Protein AF-A0A2V9I7H7-F1 (afdb_monomer)

Structure (mmCIF, N/CA/C/O backbone):
data_AF-A0A2V9I7H7-F1
#
_entry.id   AF-A0A2V9I7H7-F1
#
loop_
_atom_site.group_PDB
_atom_site.id
_atom_site.type_symbol
_atom_site.label_atom_id
_atom_site.label_alt_id
_atom_site.label_comp_id
_atom_site.label_asym_id
_atom_site.label_entity_id
_atom_site.label_seq_id
_atom_site.pdbx_PDB_ins_code
_atom_site.Cartn_x
_atom_site.Cartn_y
_atom_site.Cartn_z
_atom_site.occupancy
_atom_site.B_iso_or_equiv
_atom_site.auth_seq_id
_atom_site.auth_comp_id
_atom_site.auth_asym_id
_atom_site.auth_atom_id
_atom_site.pdbx_PDB_model_num
ATOM 1 N N . MET A 1 1 ? -65.851 -26.113 -41.256 1.00 46.31 1 MET A N 1
ATOM 2 C CA . MET A 1 1 ? -64.478 -26.671 -41.240 1.00 46.31 1 MET A CA 1
ATOM 3 C C . MET A 1 1 ? -63.575 -25.686 -40.513 1.00 46.31 1 MET A C 1
ATOM 5 O O . MET A 1 1 ? -63.371 -24.581 -40.998 1.00 46.31 1 MET A O 1
ATOM 9 N N . PHE A 1 2 ? -63.140 -26.030 -39.300 1.00 46.00 2 PHE A N 1
ATOM 10 C CA . PHE A 1 2 ? -62.345 -25.149 -38.440 1.00 46.00 2 PHE A CA 1
ATOM 11 C C . PHE A 1 2 ? -60.883 -25.124 -38.902 1.00 46.00 2 PHE A C 1
ATOM 13 O O . PHE A 1 2 ? -60.221 -26.158 -38.944 1.00 46.00 2 PHE A O 1
ATOM 20 N N . ASN A 1 3 ? -60.381 -23.943 -39.271 1.00 53.41 3 ASN A N 1
ATOM 21 C CA . ASN A 1 3 ? -59.010 -23.769 -39.741 1.00 53.41 3 ASN A CA 1
ATOM 22 C C . ASN A 1 3 ? -58.055 -23.593 -38.546 1.00 53.41 3 ASN A C 1
ATOM 24 O O . ASN A 1 3 ? -58.227 -22.686 -37.729 1.00 53.41 3 ASN A O 1
ATOM 28 N N . ARG A 1 4 ? -57.021 -24.445 -38.472 1.00 56.00 4 ARG A N 1
ATOM 29 C CA . ARG A 1 4 ? -55.973 -24.475 -37.427 1.00 56.00 4 ARG A CA 1
ATOM 30 C C . ARG A 1 4 ? -55.295 -23.120 -37.179 1.00 56.00 4 ARG A C 1
ATOM 32 O O . ARG A 1 4 ? -54.747 -22.901 -36.104 1.00 56.00 4 ARG A O 1
ATOM 39 N N . ARG A 1 5 ? -55.357 -22.192 -38.138 1.00 52.34 5 ARG A N 1
ATOM 40 C CA . ARG A 1 5 ? -54.757 -20.852 -38.030 1.00 52.34 5 ARG A CA 1
ATOM 41 C C . ARG A 1 5 ? -55.505 -19.893 -37.093 1.00 52.34 5 ARG A C 1
ATOM 43 O O . ARG A 1 5 ? -54.894 -18.947 -36.608 1.00 52.34 5 ARG A O 1
ATOM 50 N N . THR A 1 6 ? -56.773 -20.150 -36.767 1.00 46.88 6 THR A N 1
ATOM 51 C CA . THR A 1 6 ? -57.551 -19.289 -35.852 1.00 46.88 6 THR A CA 1
ATOM 52 C C . THR A 1 6 ? -57.334 -19.645 -34.373 1.00 46.88 6 THR A C 1
ATOM 54 O O . THR A 1 6 ? -57.603 -18.826 -33.498 1.00 46.88 6 THR A O 1
ATOM 57 N N . LEU A 1 7 ? -56.792 -20.835 -34.080 1.00 47.41 7 LEU A N 1
ATOM 58 C CA . LEU A 1 7 ? -56.545 -21.316 -32.712 1.00 47.41 7 LEU A CA 1
ATOM 59 C C . LEU A 1 7 ? -55.267 -20.716 -32.090 1.00 47.41 7 LEU A C 1
ATOM 61 O O . LEU A 1 7 ? -55.203 -20.505 -30.884 1.00 47.41 7 LEU A O 1
ATOM 65 N N . LEU A 1 8 ? -54.272 -20.363 -32.910 1.00 44.06 8 LEU A N 1
ATOM 66 C CA . LEU A 1 8 ? -52.970 -19.856 -32.447 1.00 44.06 8 LEU A CA 1
ATOM 67 C C . LE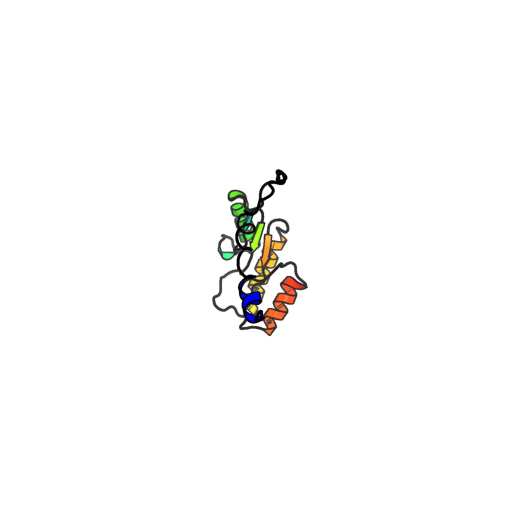U A 1 8 ? -52.936 -18.350 -32.134 1.00 44.06 8 LEU A C 1
ATOM 69 O O . LEU A 1 8 ? -51.961 -17.875 -31.564 1.00 44.06 8 LEU A O 1
ATOM 73 N N . ARG A 1 9 ? -53.996 -17.589 -32.444 1.00 42.66 9 ARG A N 1
ATOM 74 C CA . ARG A 1 9 ? -54.070 -16.141 -32.149 1.00 42.66 9 ARG A CA 1
ATOM 75 C C . ARG A 1 9 ? -54.714 -15.790 -30.802 1.00 42.66 9 ARG A C 1
ATOM 77 O O . ARG A 1 9 ? -54.775 -14.614 -30.466 1.00 42.66 9 ARG A O 1
ATOM 84 N N . ARG A 1 10 ? -55.185 -16.774 -30.025 1.00 43.81 10 ARG A N 1
ATOM 85 C CA . ARG A 1 10 ? -55.859 -16.548 -28.727 1.00 43.81 10 ARG A CA 1
ATOM 86 C C . ARG A 1 10 ? -55.039 -16.934 -27.487 1.00 43.81 10 ARG A C 1
ATOM 88 O O . ARG A 1 10 ? -55.563 -16.846 -26.387 1.00 43.81 10 ARG A O 1
ATOM 95 N N . LEU A 1 11 ? -53.764 -17.301 -27.635 1.00 46.16 11 LEU A N 1
ATOM 96 C CA . LEU A 1 11 ? -52.896 -17.683 -26.506 1.00 46.16 11 LEU A CA 1
ATOM 97 C C . LEU A 1 11 ? -51.902 -16.593 -26.054 1.00 46.16 11 LEU A C 1
ATOM 99 O O . LEU A 1 11 ? -51.155 -16.814 -25.110 1.00 46.16 11 LEU A O 1
ATOM 103 N N . CYS A 1 12 ? -51.909 -15.402 -26.663 1.00 48.59 12 CYS A N 1
ATOM 104 C CA . CYS A 1 12 ? -50.966 -14.317 -26.331 1.00 48.59 12 CYS A CA 1
ATOM 105 C C . CYS A 1 12 ? -51.557 -13.182 -25.478 1.00 48.59 12 CYS A C 1
ATOM 107 O O . CYS A 1 12 ? -51.027 -12.076 -25.495 1.00 48.59 12 CYS A O 1
ATOM 109 N N . GLY A 1 13 ? -52.645 -13.403 -24.742 1.00 51.34 13 GLY A N 1
ATOM 110 C CA . GLY A 1 13 ? -53.358 -12.293 -24.108 1.00 51.34 13 GLY A CA 1
ATOM 111 C C . GLY A 1 13 ? -53.924 -12.599 -22.735 1.00 51.34 13 GLY A C 1
ATOM 112 O O . GLY A 1 13 ? -55.137 -12.570 -22.613 1.00 51.34 13 GLY A O 1
ATOM 113 N N . SER A 1 14 ? -53.070 -12.876 -21.740 1.00 51.03 14 SER A N 1
ATOM 114 C CA . SER A 1 14 ? -53.300 -12.528 -20.318 1.00 51.03 14 SER A CA 1
ATOM 115 C C . SER A 1 14 ? -52.263 -13.173 -19.382 1.00 51.03 14 SER A C 1
ATOM 117 O O . SER A 1 14 ? -52.613 -13.934 -18.482 1.00 51.03 14 SER A O 1
ATOM 119 N N . LEU A 1 15 ? -50.972 -12.881 -19.556 1.00 48.34 15 LEU A N 1
ATOM 120 C CA . LEU A 1 15 ? -49.987 -13.152 -18.500 1.00 48.34 15 LEU A CA 1
ATOM 121 C C . LEU A 1 15 ? -49.017 -11.981 -18.364 1.00 48.34 15 LEU A C 1
ATOM 123 O O . LEU A 1 15 ? -47.808 -12.096 -18.533 1.00 48.34 15 LEU A O 1
ATOM 127 N N . SER A 1 16 ? -49.564 -10.799 -18.119 1.00 53.34 16 SER A N 1
ATOM 128 C CA . SER A 1 16 ? -48.771 -9.612 -17.812 1.00 53.34 16 SER A CA 1
ATOM 129 C C . SER A 1 16 ? -49.601 -8.714 -16.910 1.00 53.34 16 SER A C 1
ATOM 131 O O . SER A 1 16 ? -50.408 -7.951 -17.416 1.00 53.34 16 SER A O 1
ATOM 133 N N . LEU A 1 17 ? -49.467 -8.901 -15.592 1.00 48.94 17 LEU A N 1
ATOM 134 C CA . LEU A 1 17 ? -49.519 -7.884 -14.519 1.00 48.94 17 LEU A CA 1
ATOM 135 C C . LEU A 1 17 ? -49.751 -8.554 -13.144 1.00 48.94 17 LEU A C 1
ATOM 137 O O . LEU A 1 17 ? -50.696 -8.257 -12.428 1.00 48.94 17 LEU A O 1
ATOM 141 N N . ALA A 1 18 ? -48.884 -9.482 -12.742 1.00 47.72 18 ALA A N 1
ATOM 142 C CA . ALA A 1 18 ? -48.800 -9.868 -11.323 1.00 47.72 18 ALA A CA 1
ATOM 143 C C . ALA A 1 18 ? -47.359 -10.063 -10.825 1.00 47.72 18 ALA A C 1
ATOM 145 O O . ALA A 1 18 ? -47.128 -10.122 -9.625 1.00 47.72 18 ALA A O 1
ATOM 146 N N . LEU A 1 19 ? -46.369 -10.083 -11.725 1.00 49.50 19 LEU A N 1
ATOM 147 C CA . LEU A 1 19 ? -44.952 -10.234 -11.374 1.00 49.50 19 LEU A CA 1
ATOM 148 C C . LEU A 1 19 ? -44.186 -8.905 -11.250 1.00 49.50 19 LEU A C 1
ATOM 150 O O . LEU A 1 19 ? -43.025 -8.915 -10.867 1.00 49.50 19 LEU A O 1
ATOM 154 N N . ALA A 1 20 ? -44.821 -7.759 -11.518 1.00 49.78 20 ALA A N 1
ATOM 155 C CA . ALA A 1 20 ? -44.159 -6.449 -11.480 1.00 49.78 20 ALA A CA 1
ATOM 156 C C . ALA A 1 20 ? -44.369 -5.658 -10.170 1.00 49.78 20 ALA A C 1
ATOM 158 O O . ALA A 1 20 ? -43.877 -4.541 -10.053 1.00 49.78 20 ALA A O 1
ATOM 159 N N . GLN A 1 21 ? -45.088 -6.206 -9.179 1.00 50.09 21 GLN A N 1
ATOM 160 C CA . GLN A 1 21 ? -45.301 -5.540 -7.879 1.0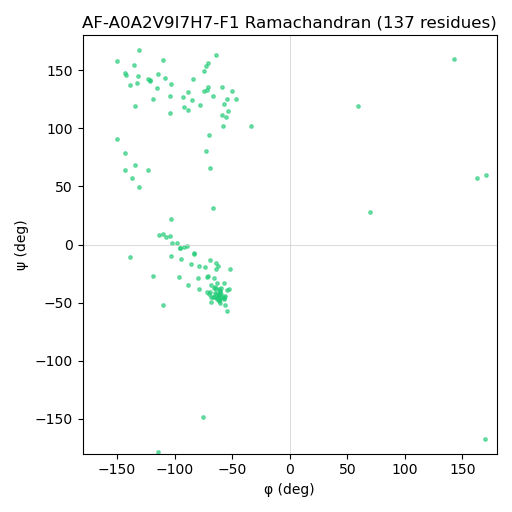0 50.09 21 GLN A CA 1
ATOM 161 C C . GLN A 1 21 ? -44.574 -6.193 -6.702 1.00 50.09 21 GLN A C 1
ATOM 163 O O . GLN A 1 21 ? -44.752 -5.772 -5.557 1.00 50.09 21 GLN A O 1
ATOM 168 N N . ALA A 1 22 ? -43.695 -7.162 -6.951 1.00 52.28 22 ALA A N 1
ATOM 169 C CA . ALA A 1 22 ? -42.728 -7.548 -5.938 1.00 52.28 22 ALA A CA 1
ATOM 170 C C . ALA A 1 22 ? -41.674 -6.434 -5.829 1.00 52.28 22 ALA A C 1
ATOM 172 O O . ALA A 1 22 ? -40.588 -6.525 -6.396 1.00 52.28 22 ALA A O 1
ATOM 173 N N . LYS A 1 23 ? -41.996 -5.356 -5.095 1.00 52.00 23 LYS A N 1
ATOM 174 C CA . LYS A 1 23 ? -40.953 -4.531 -4.478 1.00 52.00 23 LYS A CA 1
ATOM 175 C C . LYS A 1 23 ? -40.040 -5.506 -3.738 1.00 52.00 23 LYS A C 1
ATOM 177 O O . LYS A 1 23 ? -40.583 -6.355 -3.021 1.00 52.00 23 LYS A O 1
ATOM 182 N N . PRO A 1 24 ? -38.708 -5.423 -3.886 1.00 52.47 24 PRO A N 1
ATOM 183 C CA . PRO A 1 24 ? -37.831 -6.215 -3.048 1.00 52.47 24 PRO A CA 1
ATOM 184 C C . PRO A 1 24 ? -38.212 -5.881 -1.606 1.00 52.47 24 PRO A C 1
ATOM 186 O O . PRO A 1 24 ? -38.039 -4.752 -1.148 1.00 52.47 24 PRO A O 1
ATOM 189 N N . ARG A 1 25 ? -38.836 -6.836 -0.909 1.00 48.97 25 ARG A N 1
ATOM 190 C CA . ARG A 1 25 ? -38.954 -6.759 0.538 1.00 48.97 25 ARG A CA 1
ATOM 191 C C . ARG A 1 25 ? -37.539 -6.988 1.009 1.00 48.97 25 ARG A C 1
ATOM 193 O O . ARG A 1 25 ? -37.099 -8.129 1.107 1.00 48.97 25 ARG A O 1
ATOM 200 N N . PHE A 1 26 ? -36.821 -5.891 1.220 1.00 55.03 26 PHE A N 1
ATOM 201 C CA . PHE A 1 26 ? -35.649 -5.931 2.063 1.00 55.03 26 PHE A CA 1
ATOM 202 C C . PHE A 1 26 ? -36.168 -6.436 3.404 1.00 55.03 26 PHE A C 1
ATOM 204 O O . PHE A 1 26 ? -36.911 -5.749 4.105 1.00 55.03 26 PHE A O 1
ATOM 211 N N . SER A 1 27 ? -35.930 -7.719 3.656 1.00 55.19 27 SER A N 1
ATOM 212 C CA . SER A 1 27 ? -36.202 -8.317 4.943 1.00 55.19 27 SER A CA 1
ATOM 213 C C . SER A 1 27 ? -35.358 -7.523 5.919 1.00 55.19 27 SER A C 1
ATOM 215 O O . SER A 1 27 ? -34.134 -7.611 5.873 1.00 55.19 27 SER A O 1
ATOM 217 N N . SER A 1 28 ? -35.996 -6.739 6.784 1.00 57.38 28 SER A N 1
ATOM 218 C CA . SER A 1 28 ? -35.362 -6.243 7.997 1.00 57.38 28 SER A CA 1
ATOM 219 C C . SER A 1 28 ? -35.161 -7.446 8.919 1.00 57.38 28 SER A C 1
ATOM 221 O O . SER A 1 28 ? -35.817 -7.583 9.951 1.00 57.38 28 SER A O 1
ATOM 223 N N . THR A 1 29 ? -34.301 -8.383 8.513 1.00 55.75 29 THR A N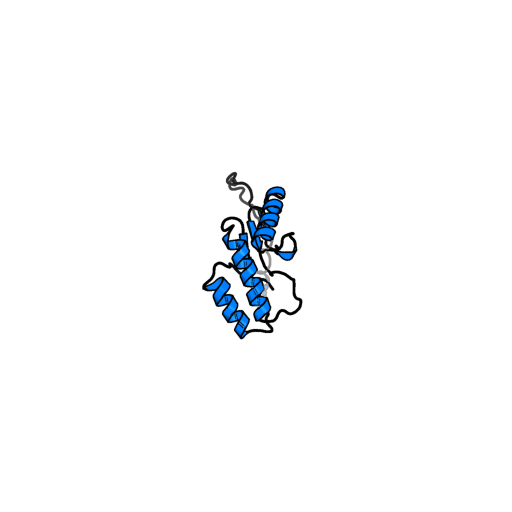 1
ATOM 224 C CA . THR A 1 29 ? -33.589 -9.202 9.482 1.00 55.75 29 THR A CA 1
ATOM 225 C C . THR A 1 29 ? -32.936 -8.192 10.396 1.00 55.75 29 THR A C 1
ATOM 227 O O . THR A 1 29 ? -32.154 -7.379 9.911 1.00 55.75 29 THR A O 1
ATOM 230 N N . THR A 1 30 ? -33.354 -8.186 11.659 1.00 55.09 30 THR A N 1
ATOM 231 C CA . THR A 1 30 ? -32.736 -7.448 12.759 1.00 55.09 3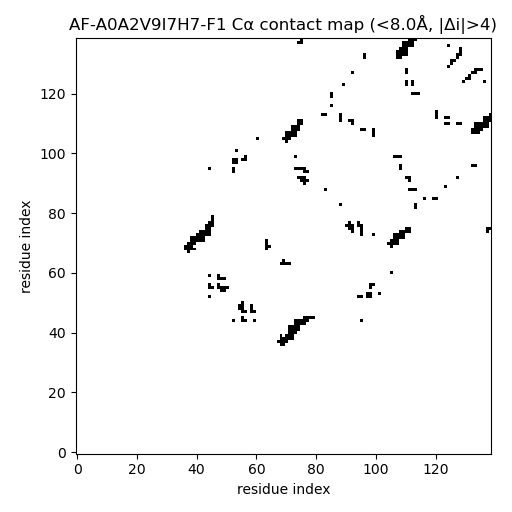0 THR A CA 1
ATOM 232 C C . THR A 1 30 ? -31.238 -7.403 12.528 1.00 55.09 30 THR A C 1
ATOM 234 O O . THR A 1 30 ? -30.559 -8.418 12.695 1.00 55.09 30 THR A O 1
ATOM 237 N N . GLU A 1 31 ? -30.762 -6.253 12.049 1.00 60.28 31 GLU A N 1
ATOM 238 C CA . GLU A 1 31 ? -29.347 -6.007 11.877 1.00 60.28 31 GLU A CA 1
ATOM 239 C C . GLU A 1 31 ? -28.735 -6.226 13.252 1.00 60.28 31 GLU A C 1
ATOM 241 O O . GLU A 1 31 ? -29.141 -5.622 14.249 1.00 60.28 31 GLU A O 1
ATOM 246 N N . THR A 1 32 ? -27.803 -7.170 13.332 1.00 60.28 32 THR A N 1
ATOM 247 C CA . THR A 1 32 ? -26.875 -7.220 14.452 1.00 60.28 32 THR A CA 1
ATOM 248 C C . THR A 1 32 ? -26.360 -5.803 14.654 1.00 60.28 32 THR A C 1
ATOM 250 O O . THR A 1 32 ? -25.865 -5.215 13.697 1.00 60.28 32 THR A O 1
ATOM 253 N N . ASN A 1 33 ? -26.495 -5.275 15.872 1.00 67.75 33 ASN A N 1
ATOM 254 C CA . ASN A 1 33 ? -26.151 -3.908 16.287 1.00 67.75 33 ASN A CA 1
ATOM 255 C C . ASN A 1 33 ? -24.626 -3.631 16.233 1.00 67.75 33 ASN A C 1
ATOM 257 O O . ASN A 1 33 ? -24.067 -2.931 17.074 1.00 67.75 33 ASN A O 1
ATOM 261 N N . ALA A 1 34 ? -23.921 -4.279 15.305 1.00 70.50 34 ALA A N 1
ATOM 262 C CA . ALA A 1 34 ? -22.522 -4.071 15.030 1.00 70.50 34 ALA A CA 1
ATOM 263 C C . ALA A 1 34 ? -22.384 -2.739 14.282 1.00 70.50 34 ALA A C 1
ATOM 265 O O . ALA A 1 34 ? -23.122 -2.501 13.325 1.00 70.50 34 ALA A O 1
ATOM 266 N N . PRO A 1 35 ? -21.451 -1.871 14.696 1.00 78.12 35 PRO A N 1
ATOM 267 C CA . PRO A 1 35 ? -21.227 -0.613 14.005 1.00 78.12 35 PRO A CA 1
ATOM 268 C C . PRO A 1 35 ? -20.855 -0.874 12.541 1.00 78.12 35 PRO A C 1
ATOM 270 O O . PRO A 1 35 ? -20.040 -1.755 12.243 1.00 78.12 35 PRO A O 1
ATOM 273 N N . THR A 1 36 ? -21.455 -0.102 11.632 1.00 88.50 36 THR A N 1
ATOM 274 C CA . THR A 1 36 ? -21.099 -0.095 10.210 1.00 88.50 36 THR A CA 1
ATOM 275 C C . THR A 1 36 ? -19.612 0.180 10.069 1.00 88.50 36 THR A C 1
ATOM 277 O O . THR A 1 36 ? -19.130 1.192 10.573 1.00 88.50 36 THR A O 1
ATOM 280 N N . ARG A 1 37 ? -18.891 -0.701 9.368 1.00 93.75 37 ARG A N 1
ATOM 281 C CA . ARG A 1 37 ? -17.470 -0.483 9.094 1.00 93.75 37 ARG A CA 1
ATOM 282 C C . ARG A 1 37 ? -17.267 0.301 7.813 1.00 93.75 37 ARG A C 1
ATOM 284 O O . ARG A 1 37 ? -17.793 -0.086 6.770 1.00 93.75 37 ARG A O 1
ATOM 291 N N . ILE A 1 38 ? -16.444 1.339 7.878 1.00 97.00 38 ILE A N 1
ATOM 292 C CA . ILE A 1 38 ? -16.102 2.192 6.741 1.00 97.00 38 ILE A CA 1
ATOM 293 C C . ILE A 1 38 ? -14.700 1.839 6.251 1.00 97.00 38 ILE A C 1
ATOM 295 O O . ILE A 1 38 ? -13.742 1.778 7.021 1.00 97.00 38 ILE A O 1
ATOM 299 N N . TRP A 1 39 ? -14.590 1.581 4.951 1.00 97.50 39 TRP A N 1
ATOM 300 C CA . TRP A 1 39 ? -13.331 1.269 4.286 1.00 97.50 39 TRP A CA 1
ATOM 301 C C . TRP A 1 39 ? -13.051 2.332 3.233 1.00 97.50 39 TRP A C 1
ATOM 303 O O . TRP A 1 39 ? -13.879 2.554 2.350 1.00 97.50 39 TRP A O 1
ATOM 313 N N . ASP A 1 40 ? -11.883 2.957 3.309 1.00 97.25 40 ASP A N 1
ATOM 314 C CA . ASP A 1 40 ? -11.381 3.825 2.251 1.00 97.25 40 ASP A CA 1
ATOM 315 C C . ASP A 1 40 ? -10.529 2.999 1.284 1.00 97.25 40 ASP A C 1
ATOM 317 O O . ASP A 1 40 ? -9.523 2.410 1.673 1.00 97.25 40 ASP A O 1
ATOM 321 N N . VAL A 1 41 ? -10.951 2.928 0.023 1.00 96.44 41 VAL A N 1
ATOM 322 C CA . VAL A 1 41 ? -10.290 2.132 -1.023 1.00 96.44 41 VAL A CA 1
ATOM 323 C C . VAL A 1 41 ? -9.469 2.977 -2.004 1.00 96.44 41 VAL A C 1
ATOM 325 O O . VAL A 1 41 ? -9.009 2.469 -3.0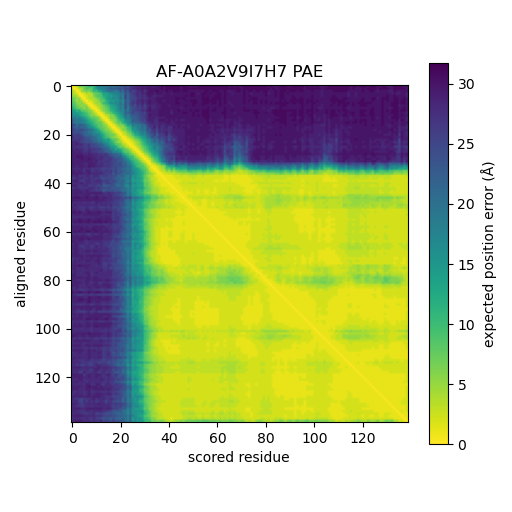28 1.00 96.44 41 VAL A O 1
ATOM 328 N N . HIS A 1 42 ? -9.318 4.273 -1.729 1.00 95.94 42 HIS A N 1
ATOM 329 C CA . HIS A 1 42 ? -8.589 5.218 -2.568 1.00 95.94 42 HIS A CA 1
ATOM 330 C C . HIS A 1 42 ? -7.684 6.085 -1.690 1.00 95.94 42 HIS A C 1
ATOM 332 O O . HIS A 1 42 ? -7.890 7.287 -1.541 1.00 95.94 42 HIS A O 1
ATOM 338 N N . CYS A 1 43 ? -6.659 5.459 -1.115 1.00 95.19 43 CYS A N 1
ATOM 339 C CA . CYS A 1 43 ? -5.714 6.120 -0.229 1.00 95.19 43 CYS A CA 1
ATOM 340 C C . CYS A 1 43 ? -4.282 6.003 -0.775 1.00 95.19 43 CYS A C 1
ATOM 342 O O . CYS A 1 43 ? -3.884 4.953 -1.288 1.00 95.19 43 CYS A O 1
ATOM 344 N N . HIS A 1 44 ? -3.501 7.078 -0.646 1.00 95.50 44 HIS A N 1
ATOM 345 C CA . HIS A 1 44 ? -2.120 7.157 -1.126 1.00 95.50 44 HIS A CA 1
ATOM 346 C C . HIS A 1 44 ? -1.204 7.715 -0.034 1.00 95.50 44 HIS A C 1
ATOM 348 O O . HIS A 1 44 ? -1.586 8.618 0.708 1.00 95.50 44 HIS A O 1
ATOM 354 N N . LEU A 1 45 ? 0.040 7.235 0.041 1.00 95.38 45 LEU A N 1
ATOM 355 C CA . LEU A 1 45 ? 1.025 7.757 1.003 1.00 95.38 45 LEU A CA 1
ATOM 356 C C . LEU A 1 45 ? 1.405 9.219 0.716 1.00 95.38 45 LEU A C 1
ATOM 358 O O . LEU A 1 45 ? 1.734 9.980 1.630 1.00 95.38 45 LEU A O 1
ATOM 362 N N . SER A 1 46 ? 1.332 9.628 -0.551 1.00 92.62 46 SER A N 1
ATOM 363 C CA . SER A 1 46 ? 1.661 10.980 -1.006 1.00 92.62 46 SER A CA 1
ATOM 364 C C . SER A 1 46 ? 0.736 12.068 -0.441 1.00 92.62 46 SER A C 1
ATOM 366 O O . SER A 1 46 ? 1.152 13.224 -0.374 1.00 92.62 46 SER A O 1
ATOM 368 N N . THR A 1 47 ? -0.473 11.727 0.028 1.00 90.56 47 THR A N 1
ATOM 369 C CA . THR A 1 47 ? -1.440 12.700 0.575 1.00 90.56 47 THR A CA 1
ATOM 370 C C . THR A 1 47 ? -1.199 13.057 2.042 1.00 90.56 47 THR A C 1
ATOM 372 O O . THR A 1 47 ? -1.871 13.940 2.574 1.00 90.56 47 THR A O 1
ATOM 375 N N . ALA A 1 48 ? -0.272 12.376 2.719 1.00 93.75 48 ALA A N 1
ATOM 376 C CA . ALA A 1 48 ? 0.050 12.608 4.123 1.00 93.75 48 ALA A CA 1
ATOM 377 C C . ALA A 1 48 ? 1.479 13.146 4.301 1.00 93.75 48 ALA A C 1
ATOM 379 O O . ALA A 1 48 ? 2.368 12.758 3.545 1.00 93.75 48 ALA A O 1
ATOM 380 N N . PRO A 1 49 ? 1.739 14.011 5.299 1.00 95.31 49 PRO A N 1
ATOM 381 C CA . PRO A 1 49 ? 3.089 14.488 5.584 1.00 95.31 49 PRO A CA 1
ATOM 382 C C . PRO A 1 49 ? 3.957 13.391 6.225 1.00 95.31 49 PRO A C 1
ATOM 384 O O . PRO A 1 49 ? 3.445 12.503 6.907 1.00 95.31 49 PRO A O 1
ATOM 387 N N . GLY A 1 50 ? 5.274 13.487 6.037 1.00 95.69 50 GLY A N 1
ATOM 388 C CA . GLY A 1 50 ? 6.280 12.555 6.563 1.00 95.69 50 GLY A CA 1
ATOM 389 C C . GLY A 1 50 ? 7.416 12.332 5.565 1.00 95.69 50 GLY A C 1
ATOM 390 O O . GLY A 1 50 ? 7.244 12.582 4.370 1.00 95.69 50 GLY A O 1
ATOM 391 N N . GLU A 1 51 ? 8.570 11.867 6.030 1.00 95.38 51 GLU A N 1
ATOM 392 C CA . GLU A 1 51 ? 9.711 11.558 5.155 1.00 95.38 51 GLU A CA 1
ATOM 393 C C . GLU A 1 51 ? 9.759 10.072 4.795 1.00 95.38 51 GLU A C 1
ATOM 395 O O . GLU A 1 51 ? 10.177 9.713 3.696 1.00 95.38 51 GLU A O 1
ATOM 400 N N . THR A 1 52 ? 9.241 9.212 5.673 1.00 96.88 52 THR A N 1
ATOM 401 C CA . THR A 1 52 ? 9.207 7.753 5.479 1.00 96.88 52 THR A CA 1
ATOM 402 C C . THR A 1 52 ? 7.789 7.216 5.233 1.00 96.88 52 THR A C 1
ATOM 404 O O . THR A 1 52 ? 6.803 7.865 5.614 1.00 96.88 52 THR A O 1
ATOM 407 N N . PRO A 1 53 ? 7.637 6.019 4.628 1.00 97.25 53 PRO A N 1
ATOM 408 C CA . PRO A 1 53 ? 6.334 5.365 4.487 1.00 97.25 53 PRO A CA 1
ATOM 409 C C . PRO A 1 53 ? 5.598 5.186 5.823 1.00 97.25 53 PRO A C 1
ATOM 411 O O . PRO A 1 53 ? 4.390 5.414 5.900 1.00 97.25 53 PRO A O 1
ATOM 414 N N . GLU A 1 54 ? 6.308 4.840 6.900 1.00 96.69 54 GLU A N 1
ATOM 415 C CA . GLU A 1 54 ? 5.728 4.642 8.231 1.00 96.69 54 GLU A CA 1
ATOM 416 C C . GLU A 1 54 ? 5.233 5.938 8.868 1.00 96.69 54 GLU A C 1
ATOM 418 O O . GLU A 1 54 ? 4.166 5.951 9.492 1.00 96.69 54 GLU A O 1
ATOM 423 N N . GLU A 1 55 ? 5.981 7.032 8.720 1.00 97.44 55 GLU A N 1
ATOM 424 C CA . GLU A 1 55 ? 5.560 8.345 9.215 1.00 97.44 55 GLU A CA 1
ATOM 425 C C . GLU A 1 55 ? 4.292 8.809 8.508 1.00 97.44 55 GLU A C 1
ATOM 427 O O . GLU A 1 55 ? 3.324 9.193 9.172 1.00 97.44 55 GLU A O 1
ATOM 432 N N . ARG A 1 56 ? 4.257 8.694 7.175 1.00 97.56 56 ARG A N 1
ATOM 433 C CA . ARG A 1 56 ? 3.081 9.035 6.363 1.00 97.56 56 ARG A CA 1
ATOM 434 C C . ARG A 1 56 ? 1.882 8.175 6.741 1.00 97.56 56 ARG A C 1
ATOM 436 O O . ARG A 1 56 ? 0.804 8.704 7.012 1.00 97.56 56 ARG A O 1
ATOM 443 N N . MET A 1 57 ? 2.080 6.863 6.865 1.00 97.25 57 MET A N 1
ATOM 444 C CA . MET A 1 57 ? 1.034 5.939 7.301 1.00 97.25 57 MET A CA 1
ATOM 445 C C . MET A 1 57 ? 0.514 6.277 8.703 1.00 97.25 57 MET A C 1
ATOM 447 O O . MET A 1 57 ? -0.690 6.242 8.944 1.00 97.25 57 MET A O 1
ATOM 451 N N . THR A 1 58 ? 1.397 6.668 9.625 1.00 97.75 58 THR A N 1
ATOM 452 C CA . THR A 1 58 ? 1.005 7.099 10.976 1.00 97.75 58 THR A CA 1
ATOM 453 C C . THR A 1 58 ? 0.067 8.306 10.932 1.00 97.75 58 THR A C 1
ATOM 455 O O . THR A 1 58 ? -0.871 8.383 11.726 1.00 97.75 58 THR A O 1
ATOM 458 N N . GLN A 1 59 ? 0.275 9.245 10.005 1.00 98.06 59 GLN A N 1
ATOM 459 C CA . GLN A 1 59 ? -0.643 10.373 9.822 1.00 98.06 59 GLN A CA 1
ATOM 460 C C . GLN A 1 59 ? -1.967 9.937 9.186 1.00 98.06 59 GLN A C 1
ATOM 462 O O . GLN A 1 59 ? -3.024 10.348 9.660 1.00 98.06 59 GLN A O 1
ATOM 467 N N . LEU A 1 60 ? -1.933 9.047 8.188 1.00 97.62 60 LEU A N 1
ATOM 468 C CA . LEU A 1 60 ? -3.149 8.503 7.571 1.00 97.62 60 LEU A CA 1
ATOM 469 C C . LEU A 1 60 ? -4.041 7.777 8.584 1.00 97.62 60 LEU A C 1
ATOM 471 O O . LEU A 1 60 ? -5.247 8.007 8.589 1.00 97.62 60 LEU A O 1
ATOM 475 N N . VAL A 1 61 ? -3.473 6.973 9.492 1.00 97.50 61 VAL A N 1
ATOM 476 C CA . VAL A 1 61 ? -4.253 6.330 10.568 1.00 97.50 61 VAL A CA 1
ATOM 477 C C . VAL A 1 61 ? -4.910 7.373 11.474 1.00 97.50 61 VAL A C 1
ATOM 479 O O . VAL A 1 61 ? -6.091 7.245 11.784 1.00 97.50 61 VAL A O 1
ATOM 482 N N . LYS A 1 62 ? -4.201 8.450 11.844 1.00 97.81 62 LYS A N 1
ATOM 483 C CA . LYS A 1 62 ? -4.792 9.540 12.644 1.00 97.81 62 LYS A CA 1
ATOM 484 C C . LYS A 1 62 ? -5.952 10.221 11.921 1.00 97.81 62 LYS A C 1
ATOM 486 O O . LYS A 1 62 ? -6.928 10.608 12.562 1.00 97.81 62 LYS A O 1
ATOM 491 N N . PHE A 1 63 ? -5.851 10.407 10.606 1.00 97.62 63 PHE A N 1
ATOM 492 C CA . PHE A 1 63 ? -6.944 10.969 9.812 1.00 97.62 63 PHE A CA 1
ATOM 493 C C . PHE A 1 63 ? -8.125 10.001 9.745 1.00 97.62 63 PHE A C 1
ATOM 495 O O . PHE A 1 63 ? -9.255 10.414 9.996 1.00 97.62 63 PHE A O 1
ATOM 502 N N . ALA A 1 64 ? -7.857 8.716 9.506 1.00 97.44 64 ALA A N 1
ATOM 503 C CA . ALA A 1 64 ? -8.864 7.664 9.497 1.00 97.44 64 ALA A CA 1
ATOM 504 C C . ALA A 1 64 ? -9.629 7.597 10.830 1.00 97.44 64 ALA A C 1
ATOM 506 O O . ALA A 1 64 ? -10.858 7.602 10.827 1.00 97.44 64 ALA A O 1
ATOM 507 N N . ASP A 1 65 ? -8.925 7.649 11.965 1.00 97.44 65 ASP A N 1
ATOM 508 C CA . ASP A 1 65 ? -9.537 7.644 13.300 1.00 97.44 65 ASP A CA 1
ATOM 509 C C . ASP A 1 65 ? -10.478 8.842 13.511 1.00 97.44 65 ASP A C 1
ATOM 511 O O . ASP A 1 65 ? -11.564 8.695 14.068 1.00 97.44 65 ASP A O 1
ATOM 515 N N . ARG A 1 66 ? -10.103 10.031 13.022 1.00 97.62 66 ARG A N 1
ATOM 516 C CA . ARG A 1 66 ? -10.935 11.245 13.125 1.00 97.62 66 ARG A CA 1
ATOM 517 C C . ARG A 1 66 ? -12.172 11.208 12.233 1.00 97.62 66 ARG A C 1
ATOM 519 O O . ARG A 1 66 ? -13.150 11.884 12.540 1.00 97.62 66 ARG A O 1
ATOM 526 N N . LEU A 1 67 ? -12.106 10.472 11.128 1.00 96.56 67 LEU A N 1
ATOM 527 C CA . LEU A 1 67 ? -13.180 10.353 10.143 1.00 96.56 67 LEU A CA 1
ATOM 528 C C . LEU A 1 67 ? -14.062 9.116 10.365 1.00 96.56 67 LEU A C 1
ATOM 530 O O . LEU A 1 67 ? -15.035 8.935 9.640 1.00 96.56 67 LEU A O 1
ATOM 534 N N . GLY A 1 68 ? -13.740 8.271 11.350 1.00 96.62 68 GLY A N 1
ATOM 535 C CA . GLY A 1 68 ? -14.450 7.011 11.578 1.00 96.62 68 GLY A CA 1
ATOM 536 C C . GLY A 1 68 ? -14.191 5.965 10.489 1.00 96.62 68 GLY A C 1
ATOM 537 O O . GLY A 1 68 ? -15.055 5.137 10.225 1.00 96.62 68 GLY A O 1
ATOM 538 N N . ILE A 1 69 ? -13.025 6.010 9.839 1.00 97.69 69 ILE A N 1
ATOM 539 C CA . ILE A 1 69 ? -12.608 5.031 8.830 1.00 97.69 69 ILE A CA 1
ATOM 540 C C . ILE A 1 69 ? -11.897 3.868 9.532 1.00 97.69 69 ILE A C 1
ATOM 542 O O . ILE A 1 69 ? -10.814 4.012 10.113 1.00 97.69 69 ILE A O 1
ATOM 546 N N . ASP A 1 70 ? -12.489 2.680 9.454 1.00 98.00 70 ASP A N 1
ATOM 547 C CA . ASP A 1 70 ? -11.939 1.473 10.065 1.00 98.00 70 ASP A CA 1
ATOM 548 C C . ASP A 1 70 ? -10.680 0.996 9.350 1.00 98.00 70 ASP A C 1
ATOM 550 O O . ASP A 1 70 ? -9.728 0.558 10.001 1.00 98.00 70 ASP A O 1
ATOM 554 N N . ARG A 1 71 ? -10.682 1.016 8.014 1.00 97.81 71 ARG A N 1
ATOM 555 C CA . ARG A 1 71 ? -9.617 0.425 7.195 1.00 97.81 71 ARG A CA 1
ATOM 556 C C . ARG A 1 71 ? -9.320 1.257 5.960 1.00 97.81 71 ARG A C 1
ATOM 558 O O . ARG A 1 71 ? -10.232 1.818 5.364 1.00 97.81 71 ARG A O 1
ATOM 565 N N . VAL A 1 72 ? -8.055 1.272 5.556 1.00 97.75 72 VAL A N 1
ATOM 566 C CA . VAL A 1 72 ? -7.589 1.938 4.335 1.00 97.75 72 VAL A CA 1
ATOM 567 C C . VAL A 1 72 ? -6.911 0.937 3.396 1.00 97.75 72 VAL A C 1
ATOM 569 O O . VAL A 1 72 ? -6.196 0.039 3.850 1.00 97.75 72 VAL A O 1
ATOM 572 N N . MET A 1 73 ? -7.134 1.089 2.092 1.00 97.62 73 MET A N 1
ATOM 573 C CA . MET A 1 73 ? -6.389 0.405 1.034 1.00 97.62 73 MET A CA 1
ATOM 574 C C . MET A 1 73 ? -5.411 1.396 0.413 1.00 97.62 73 MET A C 1
ATOM 576 O O . MET A 1 73 ? -5.818 2.368 -0.226 1.00 97.62 73 MET A O 1
ATOM 580 N N . LEU A 1 74 ? -4.125 1.144 0.619 1.00 97.19 74 LEU A N 1
ATOM 581 C CA . LEU A 1 74 ? -3.048 1.914 0.030 1.00 97.19 74 LEU A CA 1
ATOM 582 C C . LEU A 1 74 ? -2.727 1.415 -1.371 1.00 97.19 74 LEU A C 1
ATOM 584 O O . LEU A 1 74 ? -2.695 0.217 -1.632 1.00 97.19 74 LEU A O 1
ATOM 588 N N . SER A 1 75 ? -2.423 2.353 -2.249 1.00 94.69 75 SER A N 1
ATOM 589 C CA . SER A 1 75 ? -1.894 2.109 -3.588 1.00 94.69 75 SER A CA 1
ATOM 590 C C . SER A 1 75 ? -1.016 3.284 -3.975 1.00 94.69 75 SER A C 1
ATOM 592 O O . SER A 1 75 ? -1.245 4.365 -3.435 1.00 94.69 75 SER A O 1
ATOM 594 N N . LEU A 1 76 ? -0.097 3.093 -4.923 1.00 93.12 76 LEU A N 1
ATOM 595 C CA . LEU A 1 76 ? 0.819 4.115 -5.442 1.00 93.12 76 LEU A CA 1
ATOM 596 C C . LEU A 1 76 ? 1.704 4.714 -4.329 1.00 93.12 76 LEU A C 1
ATOM 598 O O . LEU A 1 76 ? 1.240 5.282 -3.334 1.00 93.12 76 LEU A O 1
ATOM 602 N N . GLY A 1 77 ? 3.013 4.551 -4.485 1.00 93.31 77 GLY A N 1
ATOM 603 C CA . GLY A 1 77 ? 3.980 5.060 -3.523 1.00 93.31 77 GLY A CA 1
ATOM 604 C C . GLY A 1 77 ? 4.147 6.573 -3.652 1.00 93.31 77 GLY A C 1
ATOM 605 O O . GLY A 1 77 ? 3.224 7.327 -3.975 1.00 93.31 77 GLY A O 1
ATOM 606 N N . PHE A 1 78 ? 5.345 7.053 -3.356 1.00 93.69 78 PHE A N 1
ATOM 607 C CA . PHE A 1 78 ? 5.724 8.441 -3.540 1.00 93.69 78 PHE A CA 1
ATOM 608 C C . PHE A 1 78 ? 7.187 8.562 -4.000 1.00 93.69 78 PHE A C 1
ATOM 610 O O . PHE A 1 78 ? 8.036 7.774 -3.578 1.00 93.69 78 PHE A O 1
ATOM 617 N N . PRO A 1 79 ? 7.512 9.585 -4.814 1.00 92.56 79 PRO A N 1
ATOM 618 C CA . PRO A 1 79 ? 6.596 10.565 -5.415 1.00 92.56 79 PRO A CA 1
ATOM 619 C C . PRO A 1 79 ? 5.714 9.954 -6.519 1.00 92.56 79 PRO A C 1
ATOM 621 O O . PRO A 1 79 ? 6.089 8.960 -7.121 1.00 92.56 79 PRO A O 1
ATOM 624 N N . LEU A 1 80 ? 4.558 10.568 -6.795 1.00 86.19 80 LEU A N 1
ATOM 625 C CA . LEU A 1 80 ? 3.660 10.124 -7.868 1.00 86.19 80 LEU A CA 1
ATOM 626 C C . LEU A 1 80 ? 4.315 10.340 -9.242 1.00 86.19 80 LEU A C 1
ATOM 628 O O . LEU A 1 80 ? 4.731 11.460 -9.549 1.00 86.19 80 LEU A O 1
ATOM 632 N N . GLN A 1 81 ? 4.357 9.293 -10.066 1.00 89.12 81 GLN A N 1
ATOM 633 C CA . GLN A 1 81 ? 4.944 9.320 -11.407 1.00 89.12 81 GLN A CA 1
ATOM 634 C C . GLN A 1 81 ? 3.878 9.085 -12.492 1.00 89.12 81 GLN A C 1
ATOM 636 O O . GLN A 1 81 ? 3.080 8.162 -12.354 1.00 89.12 81 GLN A O 1
ATOM 641 N N . PRO A 1 82 ? 3.855 9.871 -13.589 1.00 89.12 82 PRO A N 1
ATOM 642 C CA . PRO A 1 82 ? 2.905 9.653 -14.686 1.00 89.12 82 PRO A CA 1
ATOM 643 C C . PRO A 1 82 ? 3.136 8.367 -15.495 1.00 89.12 82 PRO A C 1
ATOM 645 O O . PRO A 1 82 ? 2.173 7.768 -15.961 1.00 89.12 82 PRO A O 1
ATOM 648 N N . ASP A 1 83 ? 4.395 7.967 -15.688 1.00 93.19 83 ASP A N 1
ATOM 649 C CA . ASP A 1 83 ? 4.785 6.747 -16.413 1.00 93.19 83 ASP A CA 1
ATOM 650 C C . ASP A 1 83 ? 6.006 6.122 -15.715 1.00 93.19 83 ASP A C 1
ATOM 652 O O . ASP A 1 83 ? 7.151 6.374 -16.103 1.00 93.19 83 ASP A O 1
ATOM 656 N N . PRO A 1 84 ? 5.792 5.414 -14.593 1.00 95.19 84 PRO A N 1
ATOM 657 C CA . PRO A 1 84 ? 6.880 4.857 -13.807 1.00 95.19 84 PRO A CA 1
ATOM 658 C C . PRO A 1 84 ? 7.542 3.692 -14.541 1.00 95.19 84 PRO A C 1
ATOM 660 O O . PRO A 1 84 ? 6.882 2.776 -15.043 1.00 95.19 84 PRO A O 1
ATOM 663 N N . SER A 1 85 ? 8.872 3.696 -14.520 1.00 97.88 85 SER A N 1
ATOM 664 C CA . SER A 1 85 ? 9.691 2.556 -14.923 1.00 97.88 85 SER A CA 1
ATOM 665 C C . SER A 1 85 ? 9.468 1.344 -13.999 1.00 97.88 85 SER A C 1
ATOM 667 O O . SER A 1 85 ? 9.011 1.501 -12.863 1.00 97.88 85 SER A O 1
ATOM 669 N N . PRO A 1 86 ? 9.872 0.126 -14.412 1.00 98.44 86 PRO A N 1
ATOM 670 C CA . PRO A 1 86 ? 9.817 -1.065 -13.559 1.00 98.44 86 PRO A CA 1
ATOM 671 C C . PRO A 1 86 ? 10.497 -0.888 -12.194 1.00 98.44 86 PRO A C 1
ATOM 673 O O . PRO A 1 86 ? 10.001 -1.366 -11.176 1.00 98.44 86 PRO A O 1
ATOM 676 N N . GLN A 1 87 ? 11.623 -0.171 -12.153 1.00 98.38 87 GLN A N 1
ATOM 677 C CA . GLN A 1 87 ? 12.320 0.109 -10.901 1.00 98.38 87 GLN A CA 1
ATOM 678 C C . GLN A 1 87 ? 11.480 1.005 -9.981 1.00 98.38 87 GLN A C 1
ATOM 680 O O . GLN A 1 87 ? 11.340 0.704 -8.801 1.00 98.38 87 GLN A O 1
ATOM 685 N N . GLN A 1 88 ? 10.880 2.065 -10.522 1.00 97.94 88 GLN A N 1
ATOM 686 C CA . GLN A 1 88 ? 10.042 2.975 -9.737 1.00 97.94 88 GLN A CA 1
ATOM 687 C C . GLN A 1 88 ? 8.784 2.272 -9.219 1.00 97.94 88 GLN A C 1
ATOM 689 O O . GLN A 1 88 ? 8.457 2.401 -8.046 1.00 97.94 88 GLN A O 1
ATOM 694 N N . LEU A 1 89 ? 8.134 1.442 -10.045 1.00 97.75 89 LEU A N 1
ATOM 695 C CA . LEU A 1 89 ? 7.012 0.603 -9.605 1.00 97.75 89 LEU A CA 1
ATOM 696 C C . LEU A 1 89 ? 7.404 -0.300 -8.429 1.00 97.75 89 LEU A C 1
ATOM 698 O O . LEU A 1 89 ? 6.659 -0.411 -7.457 1.00 97.75 89 LEU A O 1
ATOM 702 N N . ARG A 1 90 ? 8.587 -0.928 -8.500 1.00 98.44 90 ARG A N 1
ATOM 703 C CA . ARG A 1 90 ? 9.117 -1.765 -7.416 1.00 98.44 90 ARG A CA 1
ATOM 704 C C . ARG A 1 90 ? 9.296 -0.962 -6.130 1.00 98.44 90 ARG A C 1
ATOM 706 O O . ARG A 1 90 ? 8.822 -1.389 -5.082 1.00 98.44 90 ARG A O 1
ATOM 713 N N . GLU A 1 91 ? 9.955 0.189 -6.225 1.00 98.19 91 GLU A N 1
ATOM 714 C CA . GLU A 1 91 ? 10.213 1.084 -5.094 1.00 98.19 91 GLU A CA 1
ATOM 715 C C . GLU A 1 91 ? 8.904 1.561 -4.450 1.00 98.19 91 GLU A C 1
ATOM 717 O O . GLU A 1 91 ? 8.746 1.494 -3.232 1.00 98.19 91 GLU A O 1
ATOM 722 N N . GLU A 1 92 ? 7.928 1.973 -5.257 1.00 97.44 92 GLU A N 1
ATOM 723 C CA . GLU A 1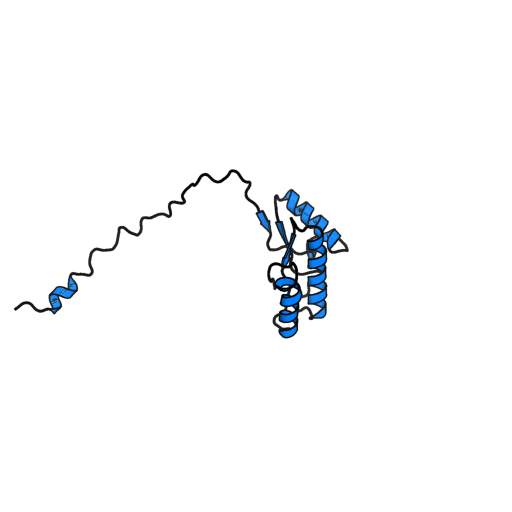 92 ? 6.614 2.406 -4.785 1.00 97.44 92 GLU A CA 1
ATOM 724 C C . GLU A 1 92 ? 5.825 1.275 -4.106 1.00 97.44 92 GLU A C 1
ATOM 726 O O . GLU A 1 92 ? 5.246 1.471 -3.033 1.00 97.44 92 GLU A O 1
ATOM 731 N N . ASN A 1 93 ? 5.837 0.069 -4.679 1.00 98.19 93 ASN A N 1
ATOM 732 C CA . ASN A 1 93 ? 5.217 -1.100 -4.056 1.00 98.19 93 ASN A CA 1
ATOM 733 C C . ASN A 1 93 ? 5.905 -1.476 -2.739 1.00 98.19 93 ASN A C 1
ATOM 735 O O . ASN A 1 93 ? 5.226 -1.837 -1.775 1.00 98.19 93 ASN A O 1
ATOM 739 N N . ASP A 1 94 ? 7.231 -1.360 -2.661 1.00 98.44 94 ASP A N 1
ATOM 740 C CA . ASP A 1 94 ? 7.987 -1.623 -1.435 1.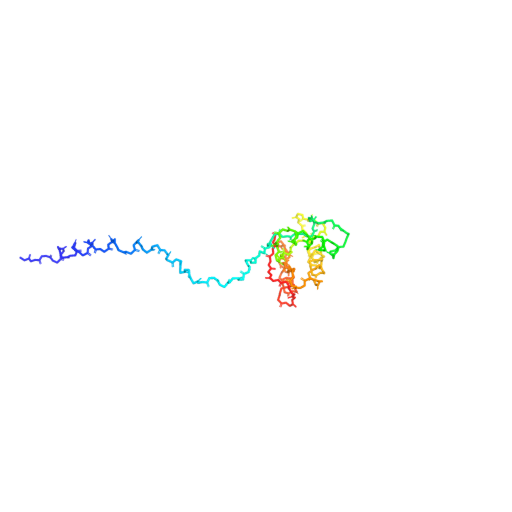00 98.44 94 ASP A CA 1
ATOM 741 C C . ASP A 1 94 ? 7.650 -0.611 -0.331 1.00 98.44 94 ASP A C 1
ATOM 743 O O . ASP A 1 94 ? 7.483 -1.005 0.826 1.00 98.44 94 ASP A O 1
ATOM 747 N N . GLN A 1 95 ? 7.427 0.661 -0.676 1.00 97.94 95 GLN A N 1
ATOM 748 C CA . GLN A 1 95 ? 6.922 1.662 0.271 1.00 97.94 95 GLN A CA 1
ATOM 749 C C . GLN A 1 95 ? 5.531 1.292 0.808 1.00 97.94 95 GLN A C 1
ATOM 751 O O . GLN A 1 95 ? 5.286 1.402 2.012 1.00 97.94 95 GLN A O 1
ATOM 756 N N . VAL A 1 96 ? 4.619 0.817 -0.051 1.00 97.69 96 VAL A N 1
ATOM 757 C CA . VAL A 1 96 ? 3.291 0.347 0.384 1.00 97.69 96 VAL A CA 1
ATOM 758 C C . VAL A 1 96 ? 3.422 -0.869 1.304 1.00 97.69 96 VAL A C 1
ATOM 760 O O . VAL A 1 96 ? 2.812 -0.880 2.374 1.00 97.69 96 VAL A O 1
ATOM 763 N N . LEU A 1 97 ? 4.249 -1.862 0.950 1.00 98.00 97 LEU A N 1
ATOM 764 C CA . LEU A 1 97 ? 4.519 -3.032 1.802 1.00 98.00 97 LEU A CA 1
ATOM 765 C C . LEU A 1 97 ? 5.056 -2.619 3.176 1.00 98.00 97 LEU A C 1
ATOM 767 O O . LEU A 1 97 ? 4.599 -3.129 4.203 1.00 98.00 97 LEU A O 1
ATOM 771 N N . GLN A 1 98 ? 6.004 -1.684 3.198 1.00 97.50 98 GLN A N 1
ATOM 772 C CA . GLN A 1 98 ? 6.596 -1.151 4.418 1.00 97.50 98 GLN A CA 1
ATOM 773 C C . GLN A 1 98 ? 5.543 -0.454 5.293 1.00 97.50 98 GLN A C 1
ATOM 775 O O . GLN A 1 98 ? 5.425 -0.760 6.483 1.00 97.50 98 GLN A O 1
ATOM 780 N N . ALA A 1 99 ? 4.714 0.408 4.697 1.00 96.75 99 ALA A N 1
ATOM 781 C CA . ALA A 1 99 ? 3.654 1.129 5.396 1.00 96.75 99 ALA A CA 1
ATOM 782 C C . ALA A 1 99 ? 2.608 0.191 6.026 1.00 96.75 99 ALA A C 1
ATOM 784 O O . ALA A 1 99 ? 2.280 0.327 7.211 1.00 96.75 99 ALA A O 1
ATOM 785 N N . VAL A 1 100 ? 2.091 -0.785 5.268 1.00 96.25 100 VAL A N 1
ATOM 786 C CA . VAL A 1 100 ? 1.001 -1.660 5.748 1.00 96.25 100 VAL A CA 1
ATOM 787 C C . VAL A 1 100 ? 1.470 -2.658 6.804 1.00 96.25 100 VAL A C 1
ATOM 789 O O . VAL A 1 100 ? 0.695 -3.027 7.689 1.00 96.25 100 VAL A O 1
ATOM 792 N N . ARG A 1 101 ? 2.753 -3.051 6.785 1.00 95.94 101 ARG A N 1
ATOM 793 C CA . ARG A 1 101 ? 3.322 -4.034 7.723 1.00 95.94 101 ARG A CA 1
ATOM 794 C C . ARG A 1 101 ? 3.152 -3.632 9.188 1.00 95.94 101 ARG A C 1
ATOM 796 O O . ARG A 1 101 ? 2.988 -4.500 10.045 1.00 95.94 101 ARG A O 1
ATOM 803 N N . ARG A 1 102 ? 3.176 -2.331 9.495 1.00 92.25 102 ARG A N 1
ATOM 804 C CA . ARG A 1 102 ? 3.023 -1.833 10.872 1.00 92.25 102 ARG A CA 1
ATOM 805 C C . ARG A 1 102 ? 1.569 -1.823 11.358 1.00 92.25 102 ARG A C 1
ATOM 807 O O . ARG A 1 102 ? 1.349 -1.802 12.573 1.00 92.25 102 ARG A O 1
ATOM 814 N N . TRP A 1 103 ? 0.605 -1.880 10.436 1.00 95.31 103 TRP A N 1
ATOM 815 C CA . TRP A 1 103 ? -0.824 -1.668 10.684 1.00 95.31 103 TRP A CA 1
ATOM 816 C C . TRP A 1 103 ? -1.724 -2.772 10.087 1.00 95.31 103 TRP A C 1
ATOM 818 O O . TRP A 1 103 ? -2.730 -2.455 9.453 1.00 95.31 103 TRP A O 1
ATOM 828 N N . PRO A 1 104 ? -1.448 -4.070 10.320 1.00 93.94 104 PRO A N 1
ATOM 829 C CA . PRO A 1 104 ? -2.087 -5.179 9.593 1.00 93.94 104 PRO A CA 1
ATOM 830 C C . PRO A 1 104 ? -3.606 -5.316 9.811 1.00 93.94 104 PRO A C 1
ATOM 832 O O . PRO A 1 104 ? -4.282 -6.013 9.061 1.00 93.94 104 PRO A O 1
ATOM 835 N N . SER A 1 105 ? -4.174 -4.678 10.841 1.00 95.31 105 SER A N 1
ATOM 836 C CA . SER A 1 105 ? -5.624 -4.655 11.090 1.00 95.31 105 SER A CA 1
ATOM 837 C C . SER A 1 105 ? -6.340 -3.428 10.509 1.00 95.31 105 SER A C 1
ATOM 839 O O . SER A 1 105 ? -7.576 -3.411 10.472 1.00 95.31 105 SER A O 1
ATOM 841 N N . ARG A 1 106 ? -5.576 -2.413 10.078 1.00 97.31 106 ARG A N 1
ATOM 842 C CA . ARG A 1 106 ? -6.058 -1.090 9.645 1.00 97.31 106 ARG A CA 1
ATOM 843 C C . ARG A 1 106 ? -5.713 -0.774 8.191 1.00 97.31 106 ARG A C 1
ATOM 845 O O . ARG A 1 106 ? -6.431 0.001 7.574 1.00 97.31 106 ARG A O 1
ATOM 852 N N . ALA A 1 107 ? -4.641 -1.341 7.653 1.00 97.62 107 ALA A N 1
ATOM 853 C CA . ALA A 1 107 ? -4.107 -0.980 6.350 1.00 97.62 107 ALA A CA 1
ATOM 854 C C . ALA A 1 107 ? -3.815 -2.222 5.512 1.00 97.62 107 ALA A C 1
ATOM 856 O O . ALA A 1 107 ? -3.275 -3.208 6.011 1.00 97.62 107 ALA A O 1
ATOM 857 N N . PHE A 1 108 ? -4.153 -2.141 4.232 1.00 98.12 108 PHE A N 1
ATOM 858 C CA . PHE A 1 108 ? -3.915 -3.184 3.241 1.00 98.12 108 PHE A CA 1
ATOM 859 C C . PHE A 1 108 ? -3.368 -2.537 1.970 1.00 98.12 108 PHE A C 1
ATOM 861 O O . PHE A 1 108 ? -3.603 -1.354 1.738 1.00 98.12 108 PHE A O 1
ATOM 868 N N . GLY A 1 109 ? -2.614 -3.289 1.172 1.00 98.06 109 GLY A N 1
ATOM 869 C CA . GLY A 1 109 ? -1.986 -2.776 -0.045 1.00 98.06 109 GLY A CA 1
ATOM 870 C C . GLY A 1 109 ? -2.652 -3.308 -1.307 1.00 98.06 109 GLY A C 1
ATOM 871 O O . GLY A 1 109 ? -3.029 -4.479 -1.362 1.00 98.06 109 GLY A O 1
ATOM 872 N N . PHE A 1 110 ? -2.737 -2.463 -2.326 1.00 98.56 110 PHE A N 1
ATOM 873 C CA . PHE A 1 110 ? -2.874 -2.858 -3.719 1.00 98.56 110 PHE A CA 1
ATOM 874 C C . PHE A 1 110 ? -1.532 -2.695 -4.422 1.00 98.56 110 PHE A C 1
ATOM 876 O O . PHE A 1 110 ? -0.851 -1.687 -4.228 1.00 98.56 110 PHE A O 1
ATOM 883 N N . VAL A 1 111 ? -1.181 -3.669 -5.259 1.00 98.44 111 VAL A N 1
ATOM 884 C CA . VAL A 1 111 ? 0.008 -3.579 -6.102 1.00 98.44 111 VAL A CA 1
ATOM 885 C C . VAL A 1 111 ? -0.238 -2.558 -7.209 1.00 98.44 111 VAL A C 1
ATOM 887 O O . VAL A 1 111 ? -1.296 -2.567 -7.850 1.00 98.44 111 VAL A O 1
ATOM 890 N N . TYR A 1 112 ? 0.738 -1.677 -7.411 1.00 97.62 112 TYR A N 1
ATOM 891 C CA . TYR A 1 112 ? 0.801 -0.748 -8.526 1.00 97.62 112 TYR A CA 1
ATOM 892 C C . TYR A 1 112 ? 1.594 -1.373 -9.673 1.00 97.62 112 TYR A C 1
ATOM 894 O O . TYR A 1 112 ? 2.704 -1.871 -9.475 1.00 97.62 112 TYR A O 1
ATOM 902 N N . LEU A 1 113 ? 1.001 -1.390 -10.865 1.00 97.44 113 LEU A N 1
ATOM 903 C CA . LEU A 1 113 ? 1.555 -2.005 -12.071 1.00 97.44 113 LEU A CA 1
ATOM 904 C C . LEU A 1 113 ? 1.465 -1.019 -13.244 1.00 97.44 113 LEU A C 1
ATOM 906 O O . LEU A 1 113 ? 0.747 -0.025 -13.176 1.00 97.44 113 LEU A O 1
ATOM 910 N N . ASN A 1 114 ? 2.148 -1.322 -14.349 1.00 96.44 114 ASN A N 1
ATOM 911 C CA . ASN A 1 114 ? 2.053 -0.543 -15.584 1.00 96.44 114 ASN A CA 1
ATOM 912 C C . ASN A 1 114 ? 1.896 -1.506 -16.774 1.00 96.44 114 ASN A C 1
ATOM 914 O O . ASN A 1 114 ? 2.800 -2.311 -17.024 1.00 96.44 114 ASN A O 1
ATOM 918 N N . PRO A 1 115 ? 0.788 -1.442 -17.539 1.00 95.00 115 PRO A N 1
ATOM 919 C CA . PRO A 1 115 ? 0.561 -2.347 -18.666 1.00 95.00 115 PRO A CA 1
ATOM 920 C C . PRO A 1 115 ? 1.610 -2.222 -19.785 1.00 95.00 115 PRO A C 1
ATOM 922 O O . PRO A 1 115 ? 1.771 -3.164 -20.559 1.00 95.00 115 PRO A O 1
ATOM 925 N N . ASN A 1 116 ? 2.372 -1.122 -19.847 1.00 96.50 116 ASN A N 1
ATOM 926 C CA . ASN A 1 116 ? 3.509 -0.971 -20.766 1.00 96.50 116 ASN A CA 1
ATOM 927 C C . ASN A 1 116 ? 4.698 -1.886 -20.407 1.00 96.50 116 ASN A C 1
ATOM 929 O O . ASN A 1 116 ? 5.614 -2.073 -21.208 1.00 96.50 116 ASN A O 1
ATOM 933 N N . HIS A 1 117 ? 4.696 -2.471 -19.207 1.00 97.56 117 HIS A N 1
ATOM 934 C CA . HIS A 1 117 ? 5.741 -3.346 -18.682 1.00 97.56 117 HIS A CA 1
ATOM 935 C C . HIS A 1 117 ? 5.146 -4.705 -18.297 1.00 97.56 117 HIS A C 1
ATOM 937 O O . HIS A 1 117 ? 5.120 -5.062 -17.120 1.00 97.56 117 HIS A O 1
ATOM 943 N N . LEU A 1 118 ? 4.634 -5.451 -19.283 1.00 97.88 118 LEU A N 1
ATOM 944 C CA . LEU A 1 118 ? 3.878 -6.693 -19.067 1.00 97.88 118 LEU A CA 1
ATOM 945 C C . LEU A 1 118 ? 4.629 -7.723 -18.211 1.00 97.88 118 LEU A C 1
ATOM 947 O O . LEU A 1 118 ? 4.126 -8.117 -17.162 1.00 97.88 118 LEU A O 1
ATOM 951 N N . ASP A 1 119 ? 5.829 -8.132 -18.631 1.00 98.62 119 ASP A N 1
ATOM 952 C CA . ASP A 1 119 ? 6.580 -9.192 -17.945 1.00 98.62 119 ASP A CA 1
ATOM 953 C C . ASP A 1 119 ? 6.921 -8.801 -16.506 1.00 98.62 119 ASP A C 1
ATOM 955 O O . ASP A 1 119 ? 6.734 -9.590 -15.579 1.00 98.62 119 ASP A O 1
ATOM 959 N N . PHE A 1 120 ? 7.357 -7.555 -16.306 1.00 98.62 120 PHE A N 1
ATOM 960 C CA . PHE A 1 120 ? 7.585 -7.013 -14.971 1.00 98.62 120 PHE A CA 1
ATOM 961 C C . PHE A 1 120 ? 6.294 -7.000 -14.149 1.00 98.62 120 PHE A C 1
ATOM 963 O O . PHE A 1 120 ? 6.302 -7.423 -12.999 1.00 98.62 120 PHE A O 1
ATOM 970 N N . SER A 1 121 ? 5.181 -6.545 -14.726 1.00 98.56 121 SER A N 1
ATOM 971 C CA . SER A 1 121 ? 3.918 -6.412 -14.002 1.00 98.56 121 SER A CA 1
ATOM 972 C C . SER A 1 121 ? 3.363 -7.760 -13.552 1.00 98.56 121 SER A C 1
ATOM 974 O O . SER A 1 121 ? 2.834 -7.864 -12.449 1.00 98.56 121 SER A O 1
ATOM 976 N N . LEU A 1 122 ? 3.516 -8.808 -14.365 1.00 98.62 122 LEU A N 1
ATOM 977 C CA . LEU A 1 122 ? 3.144 -10.169 -13.976 1.00 98.62 122 LEU A CA 1
ATOM 978 C C . LEU A 1 122 ? 4.036 -10.687 -12.838 1.00 98.62 122 LEU A C 1
ATOM 980 O O . LEU A 1 122 ? 3.522 -11.203 -11.849 1.00 98.62 122 LEU A O 1
ATOM 984 N N . GLN A 1 123 ? 5.354 -10.483 -12.930 1.00 98.81 123 GLN A N 1
ATOM 985 C CA . GLN A 1 123 ? 6.291 -10.852 -11.859 1.00 98.81 123 GLN A CA 1
ATOM 986 C C . GLN A 1 123 ? 6.042 -10.065 -10.565 1.00 98.81 123 GLN A C 1
ATOM 988 O O . GLN A 1 123 ? 6.250 -10.577 -9.464 1.00 98.81 123 GLN A O 1
ATOM 993 N N . GLU A 1 124 ? 5.605 -8.815 -10.681 1.00 98.75 124 GLU A N 1
ATOM 994 C CA . GLU A 1 124 ? 5.325 -7.965 -9.534 1.00 98.75 124 GLU A CA 1
ATOM 995 C C . GLU A 1 124 ? 3.980 -8.290 -8.886 1.00 98.75 124 GLU A C 1
ATOM 997 O O . GLU A 1 124 ? 3.888 -8.341 -7.661 1.00 98.75 124 GLU A O 1
ATOM 1002 N N . PHE A 1 125 ? 2.959 -8.609 -9.683 1.00 98.75 125 PHE A N 1
ATOM 1003 C CA . PHE A 1 125 ? 1.710 -9.174 -9.177 1.00 98.75 125 PHE A CA 1
ATOM 1004 C C . PHE A 1 125 ? 1.970 -10.458 -8.386 1.00 98.75 125 PHE A C 1
ATOM 1006 O O . PHE A 1 125 ? 1.486 -10.621 -7.266 1.00 98.75 125 PHE A O 1
ATOM 1013 N N . ASP A 1 126 ? 2.788 -11.341 -8.949 1.00 98.81 126 ASP A N 1
ATOM 1014 C CA . ASP A 1 126 ? 3.217 -12.574 -8.310 1.00 98.81 126 ASP A CA 1
ATOM 1015 C C . ASP A 1 126 ? 3.875 -12.308 -6.952 1.00 98.81 126 ASP A C 1
ATOM 1017 O O . ASP A 1 126 ? 3.429 -12.833 -5.933 1.00 98.81 126 ASP A O 1
ATOM 1021 N N . ARG A 1 127 ? 4.866 -11.412 -6.907 1.00 98.75 127 ARG A N 1
ATOM 1022 C CA . ARG A 1 127 ? 5.576 -11.064 -5.671 1.00 98.75 127 ARG A CA 1
ATOM 1023 C C . ARG A 1 127 ? 4.677 -10.424 -4.616 1.00 98.75 127 ARG A C 1
ATOM 1025 O O . ARG A 1 127 ? 4.811 -10.730 -3.434 1.00 98.75 127 ARG A O 1
ATOM 1032 N N . CYS A 1 128 ? 3.833 -9.476 -5.012 1.00 98.62 128 CYS A N 1
ATOM 1033 C CA . CYS A 1 128 ? 3.101 -8.634 -4.069 1.00 98.62 128 CYS A CA 1
ATOM 1034 C C . CYS A 1 128 ? 1.765 -9.240 -3.643 1.00 98.62 128 CYS A C 1
ATOM 1036 O O . CYS A 1 128 ? 1.377 -9.044 -2.492 1.00 98.62 128 CYS A O 1
ATOM 1038 N N . VAL A 1 129 ? 1.078 -9.952 -4.542 1.00 98.44 129 VAL A N 1
ATOM 1039 C CA . VAL A 1 129 ? -0.294 -10.447 -4.343 1.00 98.44 129 VAL A CA 1
ATOM 1040 C C . VAL A 1 129 ? -0.343 -11.963 -4.195 1.00 98.44 129 VAL A C 1
ATOM 1042 O O . VAL A 1 129 ? -0.929 -12.449 -3.234 1.00 98.44 129 VAL A O 1
ATOM 1045 N N . ARG A 1 130 ? 0.244 -12.731 -5.126 1.00 98.50 130 ARG A N 1
ATOM 1046 C CA . ARG A 1 130 ? 0.191 -14.204 -5.039 1.00 98.50 130 ARG A CA 1
ATOM 1047 C C . ARG A 1 130 ? 1.020 -14.717 -3.865 1.00 98.50 130 ARG A C 1
ATOM 1049 O O . ARG A 1 130 ? 0.538 -15.523 -3.074 1.00 98.50 130 ARG A O 1
ATOM 1056 N N . ASP A 1 131 ? 2.255 -14.234 -3.781 1.00 98.44 131 ASP A N 1
ATOM 1057 C CA . ASP A 1 131 ? 3.262 -14.683 -2.821 1.00 98.44 131 ASP A CA 1
ATOM 1058 C C . ASP A 1 131 ? 3.426 -13.676 -1.659 1.00 98.44 131 ASP A C 1
ATOM 1060 O O . ASP A 1 131 ? 4.081 -13.967 -0.655 1.00 98.44 131 ASP A O 1
ATOM 1064 N N . GLY A 1 132 ? 2.821 -12.489 -1.788 1.00 97.50 132 GLY A N 1
ATOM 1065 C CA . GLY A 1 132 ? 2.915 -11.375 -0.846 1.00 97.50 132 GLY A CA 1
ATOM 1066 C C . GLY A 1 132 ? 1.591 -11.022 -0.153 1.00 97.50 132 GLY A C 1
ATOM 1067 O O . GLY A 1 132 ? 0.571 -11.673 -0.35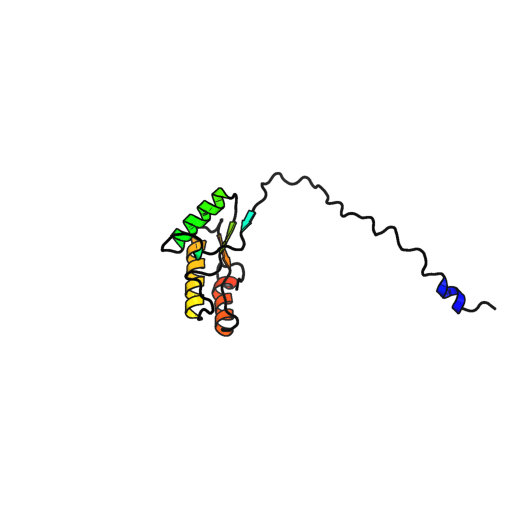9 1.00 97.50 132 GLY A O 1
ATOM 1068 N N . PRO A 1 133 ? 1.591 -9.991 0.714 1.00 97.06 133 PRO A N 1
ATOM 1069 C CA . PRO A 1 133 ? 0.437 -9.649 1.546 1.00 97.06 133 PRO A CA 1
ATOM 1070 C C . PRO A 1 133 ? -0.550 -8.662 0.897 1.00 97.06 133 PRO A C 1
ATOM 1072 O O . PRO A 1 133 ? -1.527 -8.279 1.545 1.00 97.06 133 PRO A O 1
ATOM 1075 N N . MET A 1 134 ? -0.288 -8.173 -0.319 1.00 98.19 134 MET A N 1
ATOM 1076 C CA . MET A 1 134 ? -1.199 -7.247 -0.996 1.00 98.19 134 MET A CA 1
ATOM 1077 C C . MET A 1 134 ? -2.438 -7.983 -1.509 1.00 98.19 134 MET A C 1
ATOM 1079 O O . MET A 1 134 ? -2.391 -9.160 -1.846 1.00 98.19 134 MET A O 1
ATOM 1083 N N . VAL A 1 135 ? -3.568 -7.282 -1.566 1.00 97.62 135 VAL A N 1
ATOM 1084 C CA . VAL A 1 135 ? -4.897 -7.901 -1.723 1.00 97.62 135 VAL A CA 1
ATOM 1085 C C . VAL A 1 135 ? -5.583 -7.571 -3.051 1.00 97.62 135 VAL A C 1
ATOM 1087 O O . VAL A 1 135 ? -6.756 -7.885 -3.240 1.00 97.62 135 VAL A O 1
ATOM 1090 N N . GLY A 1 136 ? -4.881 -6.924 -3.980 1.00 96.94 136 GLY A N 1
ATOM 1091 C CA . GLY A 1 136 ? -5.438 -6.543 -5.278 1.00 96.94 136 GLY A CA 1
ATOM 1092 C C . GLY A 1 136 ? -4.528 -5.603 -6.058 1.00 96.94 136 GLY A C 1
ATOM 1093 O O . GLY A 1 136 ? -3.374 -5.414 -5.687 1.00 96.94 136 GLY A O 1
ATOM 1094 N N . VAL A 1 137 ? -5.066 -5.010 -7.124 1.00 97.31 137 VAL A N 1
ATOM 1095 C CA . VAL A 1 137 ? -4.341 -4.163 -8.084 1.00 97.31 137 VAL A CA 1
ATOM 1096 C C . VAL A 1 137 ? -4.995 -2.786 -8.165 1.00 97.31 137 VAL A C 1
ATOM 1098 O O . VAL A 1 137 ? -6.224 -2.682 -8.155 1.00 97.31 137 VAL A O 1
ATOM 1101 N N . LYS A 1 138 ? -4.179 -1.739 -8.305 1.00 95.00 138 LYS A N 1
ATOM 1102 C CA . LYS A 1 138 ? -4.610 -0.379 -8.645 1.00 95.00 138 LYS A CA 1
ATOM 1103 C C . LYS A 1 138 ? -3.620 0.207 -9.650 1.00 95.00 138 LYS A C 1
ATOM 1105 O O . LYS A 1 138 ? -2.425 0.011 -9.480 1.00 95.00 138 LYS A O 1
ATOM 1110 N N . LEU A 1 139 ? -4.124 0.886 -10.677 1.00 90.25 139 LEU A N 1
ATOM 1111 C CA . LEU A 1 139 ? -3.344 1.529 -11.739 1.00 90.25 139 LEU A CA 1
ATOM 1112 C C . LEU A 1 139 ? -3.620 3.032 -11.745 1.00 90.25 139 LEU A C 1
ATOM 1114 O O . LEU A 1 139 ? -4.775 3.393 -11.404 1.00 90.25 139 LEU A O 1
#

Secondary structure (DSSP, 8-state):
---GGGTTTSSSSS--SSSS------------SPPPPPEEEEE-GGGS--SSHHHHHHHHHHHHHHHT--EEEE---SS--SS--HHHHHHHHHHHHHHHHT-TTTEEEPEE--TTSHHHHHHHHIIIIISSS---EE-

pLDDT: mean 85.46, std 19.48, range [42.66, 98.81]

Nearest PDB structures (foldseek):
  2dvu-assembly1_B  TM=7.262E-01  e=4.674E-05  Rhizobium sp. MTP-10005
  2dvu-assembly1_C  TM=7.158E-01  e=6.490E-05  Rhiz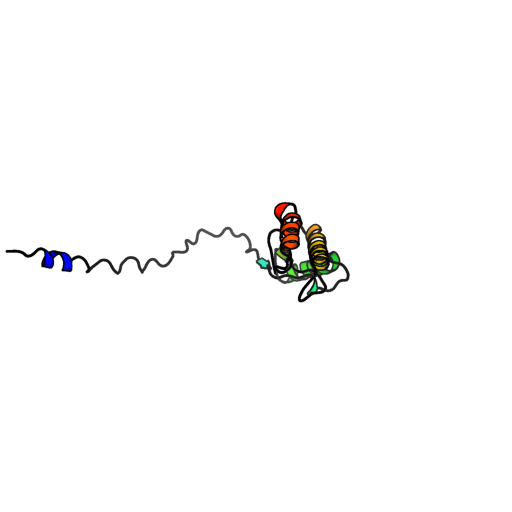obium sp. MTP-10005
  5nv3-assembly1_B  TM=4.415E-01  e=4.036E-02  Cereibacter sphaeroides
  3bww-assembly1_A  TM=4.793E-01  e=1.232E-01  Histophilus somni 129PT
  8qj0-assembly1_L  TM=4.039E-01  e=3.314E-02  Spinacia oleracea

Foldseek 3Di:
DDDPVVVVVPPPPDDPDDPPPPPPPPPPPPPPPDDDAAEAEDDELCVADDDALQVSLVRVVVVCVVVRHQAYEYEFAPDHDPADDLVNLVVRLVSLLVNCVVPVRHYAYAREADVVPPVSRVVSCCVPDVVHRHPYHDD

Mean predicted aligned error: 11.71 Å

Radius of gyration: 26.51 Å; Cα contacts (8 Å, |Δi|>4): 175; chains: 1; bounding box: 77×41×58 Å

Sequence (139 aa):
MFNRRTLLRRLCGSLSLALAQAKPRFSSTTETNAPTRIWDVHCHLSTAPGETPEERMTQLVKFADRLGIDRVMLSLGFPLQPDPSPQQLREENDQVLQAVRRWPSRAFGFVYLNPNHLDFSLQEFDRCVRDGPMVGVKL

Solvent-accessible surface area (backbone atoms only — not comparable to full-atom values): 8415 Å² total; per-residue (Å²): 133,89,62,76,76,69,66,72,74,73,76,85,79,86,90,82,89,76,82,83,72,72,66,83,75,75,72,81,64,79,71,72,91,65,79,86,80,37,70,44,78,86,40,48,52,68,83,32,70,63,93,46,49,55,49,10,42,55,45,47,50,55,51,27,61,76,70,62,38,58,31,40,28,36,35,55,29,66,80,85,64,96,79,63,50,75,68,52,38,50,53,19,40,48,38,42,53,58,28,24,67,81,34,74,89,37,33,42,30,28,43,43,57,46,84,94,40,54,73,60,33,53,56,46,44,40,53,36,38,76,76,33,87,24,80,48,76,46,119